Protein AF-A0A0G1PPS8-F1 (afdb_monomer_lite)

Secondary structure (DSSP, 8-state):
--SSTTSSS--SS---S--HHHHHHHHHHHT--HHHHHHHHHHS-HHHHHHSS-S-HHHHHHHHHTT-HHHHHHHHHHHHHHHHHHHHHHHHHTS-S-----HHHHHH-HHHHHHHHTT--

Foldseek 3Di:
DPPDPQAAFFALQAAHDDDPVVLVVVCVVVVHDPVRSVCNRRHQHGLCVQQVHGSDLVVLVVCVVVVRPSSVVSLLSRLVRLLVVVVVVCVVVVHDPDDQFDDDCRPPPPPSVVSNCVPVD

Organism: NCBI:txid1618617

Radius of gyration: 15.55 Å; chains: 1; bounding box: 37×36×39 Å

pLDDT: mean 96.67, std 3.2, range [72.19, 98.56]

Sequence (121 aa):
MGFTPLEGVVMGTRPGDIDAGALIYLAKKLNLSPSELDEFLNQKCGLFGLSGKTNDVRELIALSEKGDENAKLALEIFAYRVQKYIGAYFAALGGLDLLIFTAAIGERSAIIRNLICQGLG

Structure (mmCIF, N/CA/C/O backbone):
data_AF-A0A0G1PPS8-F1
#
_entry.id   AF-A0A0G1PPS8-F1
#
loop_
_atom_site.group_PDB
_atom_site.id
_atom_site.type_symbol
_atom_site.label_atom_id
_atom_site.label_alt_id
_atom_site.label_comp_id
_atom_site.label_asym_id
_atom_site.label_entity_id
_atom_site.label_seq_id
_atom_site.pdbx_PDB_ins_code
_atom_site.Cartn_x
_atom_site.Cartn_y
_atom_site.Cartn_z
_atom_site.occupancy
_atom_site.B_iso_or_equiv
_atom_site.auth_seq_id
_atom_site.auth_comp_id
_atom_site.auth_asym_id
_atom_site.auth_atom_id
_atom_site.pdbx_PDB_model_num
ATOM 1 N N . MET A 1 1 ? -3.600 -10.765 -0.513 1.00 94.06 1 MET A N 1
ATOM 2 C CA . MET A 1 1 ? -2.472 -11.520 -1.089 1.00 94.06 1 MET A CA 1
ATOM 3 C C . MET A 1 1 ? -3.039 -12.689 -1.854 1.00 94.06 1 MET A C 1
ATOM 5 O O . MET A 1 1 ? -3.998 -13.279 -1.367 1.00 94.06 1 MET A O 1
ATOM 9 N N . GLY A 1 2 ? -2.442 -13.011 -2.996 1.00 94.50 2 GLY A N 1
ATOM 10 C CA . GLY A 1 2 ? -2.751 -14.213 -3.768 1.00 94.50 2 GLY A CA 1
ATOM 11 C C . GLY A 1 2 ? -1.503 -15.061 -3.945 1.00 94.50 2 GLY A C 1
ATOM 12 O O . GLY A 1 2 ? -0.917 -15.491 -2.954 1.00 94.50 2 GLY A O 1
ATOM 13 N N . PHE A 1 3 ? -1.090 -15.303 -5.193 1.00 96.31 3 PHE A N 1
ATOM 14 C CA . PHE A 1 3 ? 0.032 -16.206 -5.489 1.00 96.31 3 PHE A CA 1
ATOM 15 C C . PHE A 1 3 ? 1.364 -15.727 -4.893 1.00 96.31 3 PHE A C 1
ATOM 17 O O . PHE A 1 3 ? 2.139 -16.532 -4.380 1.00 96.31 3 PHE A O 1
ATOM 24 N N . THR A 1 4 ? 1.618 -14.417 -4.928 1.00 95.62 4 THR A N 1
ATOM 25 C CA . THR A 1 4 ? 2.774 -13.801 -4.269 1.00 95.62 4 THR A CA 1
ATOM 26 C C . THR A 1 4 ? 2.321 -12.789 -3.214 1.00 95.62 4 THR A C 1
ATOM 28 O O . THR A 1 4 ? 1.178 -12.314 -3.238 1.00 95.62 4 THR A O 1
ATOM 31 N N . PRO A 1 5 ? 3.225 -12.372 -2.312 1.00 95.06 5 PRO A N 1
ATOM 32 C CA . PRO A 1 5 ? 2.959 -11.292 -1.368 1.00 95.06 5 PRO A CA 1
ATOM 33 C C . PRO A 1 5 ? 2.785 -9.899 -2.005 1.00 95.06 5 PRO A C 1
ATOM 35 O O . PRO A 1 5 ? 2.668 -8.924 -1.259 1.00 95.06 5 PRO A O 1
ATOM 38 N N . LEU A 1 6 ? 2.851 -9.764 -3.336 1.00 96.50 6 LEU A N 1
ATOM 39 C CA . LEU A 1 6 ? 2.756 -8.476 -4.028 1.00 96.50 6 LEU A CA 1
ATOM 40 C C . LEU A 1 6 ? 1.311 -7.968 -4.120 1.00 96.50 6 LEU A C 1
ATOM 42 O O . LEU A 1 6 ? 1.078 -6.772 -3.973 1.00 96.50 6 LEU A O 1
ATOM 46 N N . GLU A 1 7 ? 0.360 -8.876 -4.340 1.00 97.50 7 GLU A N 1
ATOM 47 C CA . GLU A 1 7 ? -1.067 -8.565 -4.467 1.00 97.50 7 GLU A CA 1
ATOM 48 C C . GLU A 1 7 ? -1.684 -8.189 -3.114 1.00 97.50 7 GLU A C 1
ATOM 50 O O . GLU A 1 7 ? -1.387 -8.797 -2.074 1.00 97.50 7 GLU A O 1
ATOM 55 N N . GLY A 1 8 ? -2.611 -7.234 -3.118 1.00 97.00 8 GLY A N 1
ATOM 56 C CA . GLY A 1 8 ? -3.307 -6.798 -1.922 1.00 97.00 8 GLY A CA 1
ATOM 57 C C . GLY A 1 8 ? -3.317 -5.291 -1.725 1.00 97.00 8 GLY A C 1
ATOM 58 O O . GLY A 1 8 ? -3.338 -4.473 -2.644 1.00 97.00 8 GLY A O 1
ATOM 59 N N . VAL A 1 9 ? -3.293 -4.927 -0.449 1.00 97.00 9 VAL A N 1
ATOM 60 C CA . VAL A 1 9 ? -3.167 -3.544 -0.004 1.00 97.00 9 VAL A CA 1
ATOM 61 C C . VAL A 1 9 ? -1.774 -2.992 -0.310 1.00 97.00 9 VAL A C 1
ATOM 63 O O . VAL A 1 9 ? -0.801 -3.738 -0.430 1.00 97.00 9 VAL A O 1
ATOM 66 N N . VAL A 1 10 ? -1.679 -1.665 -0.373 1.00 97.69 10 VAL A N 1
ATOM 67 C CA . VAL A 1 10 ? -0.394 -0.957 -0.366 1.00 97.69 10 VAL A CA 1
ATOM 68 C C . VAL A 1 10 ? 0.391 -1.362 0.881 1.00 97.69 10 VAL A C 1
ATOM 70 O O . VAL A 1 10 ? -0.172 -1.460 1.968 1.00 97.69 10 VAL A O 1
ATOM 73 N N . MET A 1 11 ? 1.692 -1.604 0.737 1.00 97.12 11 MET A N 1
ATOM 74 C CA . MET A 1 11 ? 2.573 -1.940 1.861 1.00 97.12 11 MET A CA 1
ATOM 75 C C . MET A 1 11 ? 3.741 -0.958 1.932 1.00 97.12 11 MET A C 1
ATOM 77 O O . MET A 1 11 ? 3.758 0.042 1.223 1.00 97.12 11 MET A O 1
ATOM 81 N N . GLY A 1 12 ? 4.740 -1.243 2.772 1.00 97.88 12 GLY A N 1
ATOM 82 C CA . GLY A 1 12 ? 5.914 -0.382 2.919 1.00 97.88 12 GLY A CA 1
ATOM 83 C C . GLY A 1 12 ? 6.609 -0.071 1.587 1.00 97.88 12 GLY A C 1
ATOM 84 O O . GLY A 1 12 ? 6.757 1.091 1.232 1.00 97.88 12 GLY A O 1
ATOM 85 N N . THR A 1 13 ? 6.985 -1.106 0.834 1.00 98.19 13 THR A N 1
ATOM 86 C CA . THR A 1 13 ? 7.726 -0.981 -0.440 1.00 98.19 13 THR A CA 1
ATOM 87 C C . THR A 1 13 ? 7.020 -1.624 -1.633 1.00 98.19 13 THR A C 1
ATOM 89 O O . THR A 1 13 ? 7.516 -1.548 -2.753 1.00 98.19 13 THR A O 1
ATOM 92 N N . ARG A 1 14 ? 5.863 -2.258 -1.404 1.00 98.38 14 ARG A N 1
ATOM 93 C CA . ARG A 1 14 ? 5.083 -2.979 -2.419 1.00 98.38 14 ARG A CA 1
ATOM 94 C C . ARG A 1 14 ? 3.819 -2.203 -2.792 1.00 98.38 14 ARG A C 1
ATOM 96 O O . ARG A 1 14 ? 3.174 -1.654 -1.893 1.00 98.38 14 ARG A O 1
ATOM 103 N N . PRO A 1 15 ? 3.439 -2.168 -4.082 1.00 97.56 15 PRO A N 1
ATOM 104 C CA . PRO A 1 15 ? 2.312 -1.379 -4.569 1.00 97.56 15 PRO A CA 1
ATOM 105 C C . PRO A 1 15 ? 0.951 -1.935 -4.138 1.00 97.56 15 PRO A C 1
ATOM 107 O O . PRO A 1 15 ? -0.010 -1.170 -4.091 1.00 97.56 15 PRO A O 1
ATOM 110 N N . GLY A 1 16 ? 0.852 -3.230 -3.827 1.00 97.88 16 GLY A N 1
ATOM 111 C CA . GLY A 1 16 ? -0.446 -3.895 -3.776 1.00 97.88 16 GLY A CA 1
ATOM 112 C C . GLY A 1 16 ? -1.026 -4.042 -5.184 1.00 97.88 16 GLY A C 1
ATOM 113 O O . GLY A 1 16 ? -0.288 -4.167 -6.163 1.00 97.88 16 GLY A O 1
ATOM 114 N N . ASP A 1 17 ? -2.350 -3.988 -5.298 1.00 97.75 17 ASP A N 1
ATOM 115 C CA . ASP A 1 17 ? -3.026 -4.175 -6.582 1.00 97.75 17 ASP A CA 1
ATOM 116 C C . ASP A 1 17 ? -2.735 -3.046 -7.573 1.00 97.75 17 ASP A C 1
ATOM 118 O O . ASP A 1 17 ? -3.019 -1.861 -7.327 1.00 97.75 17 ASP A O 1
ATOM 122 N N . ILE A 1 18 ? -2.273 -3.454 -8.750 1.00 95.75 18 ILE A N 1
ATOM 123 C CA . ILE A 1 18 ? -1.958 -2.601 -9.888 1.00 95.75 18 ILE A CA 1
ATOM 124 C C . ILE A 1 18 ? -2.532 -3.211 -11.166 1.00 95.75 18 ILE A C 1
ATOM 126 O O . ILE A 1 18 ? -2.634 -4.428 -11.305 1.00 95.75 18 ILE A O 1
ATOM 130 N N . ASP A 1 19 ? -2.907 -2.350 -12.106 1.00 97.25 19 ASP A N 1
ATOM 131 C CA . ASP A 1 19 ? -3.332 -2.772 -13.435 1.00 97.25 19 ASP A CA 1
ATOM 132 C C . ASP A 1 19 ? -2.173 -3.479 -14.167 1.00 97.25 19 ASP A C 1
ATOM 134 O O . ASP A 1 19 ? -1.072 -2.934 -14.296 1.00 97.25 19 ASP A O 1
ATOM 138 N N . ALA A 1 20 ? -2.421 -4.684 -14.683 1.00 96.75 20 ALA A N 1
ATOM 139 C CA . ALA A 1 20 ? -1.442 -5.443 -15.457 1.00 96.75 20 ALA A CA 1
ATOM 140 C C . ALA A 1 20 ? -0.985 -4.699 -16.729 1.00 96.75 20 ALA A C 1
ATOM 142 O O . ALA A 1 20 ? 0.185 -4.770 -17.108 1.00 96.75 20 ALA A O 1
ATOM 143 N N . GLY A 1 21 ? -1.869 -3.930 -17.367 1.00 98.25 21 GLY A N 1
ATOM 144 C CA . GLY A 1 21 ? -1.527 -3.058 -18.488 1.00 98.25 21 GLY A CA 1
ATOM 145 C C . GLY A 1 21 ? -0.550 -1.948 -18.090 1.00 98.25 21 GLY A C 1
ATOM 146 O O . GLY A 1 21 ? 0.375 -1.645 -18.848 1.00 98.25 21 GLY A O 1
ATOM 147 N N . ALA A 1 22 ? -0.685 -1.397 -16.879 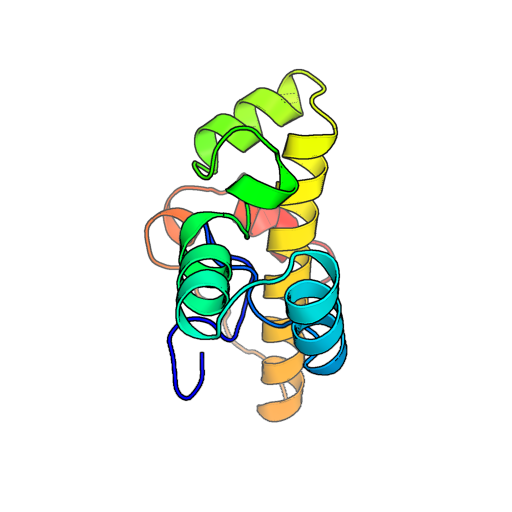1.00 97.00 22 ALA A N 1
ATOM 148 C CA . ALA A 1 22 ? 0.251 -0.404 -16.354 1.00 97.00 22 ALA A CA 1
ATOM 149 C C . ALA A 1 22 ? 1.649 -1.002 -16.130 1.00 97.00 22 ALA A C 1
ATOM 151 O O . ALA A 1 22 ? 2.644 -0.339 -16.422 1.00 97.00 22 ALA A O 1
ATOM 152 N N . LEU A 1 23 ? 1.739 -2.267 -15.701 1.00 96.88 23 LEU A N 1
ATOM 153 C CA . LEU A 1 23 ? 3.016 -2.981 -15.579 1.00 96.88 23 LEU A CA 1
ATOM 154 C C . LEU A 1 23 ? 3.718 -3.137 -16.933 1.00 96.88 23 LEU A C 1
ATOM 156 O O . LEU A 1 23 ? 4.907 -2.844 -17.051 1.00 96.88 23 LEU A O 1
ATOM 160 N N . ILE A 1 24 ? 2.974 -3.537 -17.970 1.00 97.62 24 ILE A N 1
ATOM 161 C CA . ILE A 1 24 ? 3.505 -3.674 -19.336 1.00 97.62 24 ILE A CA 1
ATOM 162 C C . ILE A 1 24 ? 3.992 -2.319 -19.859 1.00 97.62 24 ILE A C 1
ATOM 164 O O . ILE A 1 24 ? 5.063 -2.229 -20.464 1.00 97.62 24 ILE A O 1
ATOM 168 N N . TYR A 1 25 ? 3.212 -1.260 -19.633 1.00 98.00 25 TYR A N 1
ATOM 169 C CA . TYR A 1 25 ? 3.594 0.092 -20.022 1.00 98.00 25 TYR A CA 1
ATOM 170 C C . TYR A 1 25 ? 4.874 0.543 -19.308 1.00 98.00 25 TYR A C 1
ATOM 172 O O . TYR A 1 25 ? 5.798 1.020 -19.966 1.00 98.00 25 TYR A O 1
ATOM 180 N N . LEU A 1 26 ? 4.955 0.353 -17.988 1.00 96.25 26 LEU A N 1
ATOM 181 C CA . LEU A 1 26 ? 6.104 0.743 -17.173 1.00 96.25 26 LEU A CA 1
ATOM 182 C C . LEU A 1 26 ? 7.380 0.024 -17.622 1.00 96.25 26 LEU A C 1
ATOM 184 O O . LEU A 1 26 ? 8.397 0.678 -17.852 1.00 96.25 26 LEU A O 1
ATOM 188 N N . ALA A 1 27 ? 7.305 -1.296 -17.817 1.00 97.94 27 ALA A N 1
ATOM 189 C CA . ALA A 1 27 ? 8.427 -2.106 -18.282 1.00 97.94 27 ALA A CA 1
ATOM 190 C C . ALA A 1 27 ? 8.972 -1.604 -19.624 1.00 97.94 27 ALA A C 1
ATOM 192 O O . ALA A 1 27 ? 10.175 -1.407 -19.772 1.00 97.94 27 ALA A O 1
ATOM 193 N N . LYS A 1 28 ? 8.086 -1.309 -20.585 1.00 98.00 28 LYS A N 1
ATOM 194 C CA . LYS A 1 28 ? 8.483 -0.755 -21.888 1.00 98.00 28 LYS A CA 1
ATOM 195 C C . LYS A 1 28 ? 9.053 0.654 -21.767 1.00 98.00 28 LYS A C 1
ATOM 197 O O . LYS A 1 28 ? 10.046 0.970 -22.413 1.00 98.00 28 LYS A O 1
ATOM 202 N N . LYS A 1 29 ? 8.424 1.512 -20.960 1.00 98.00 29 LYS A N 1
ATOM 203 C CA . LYS A 1 29 ? 8.804 2.923 -20.838 1.00 98.00 29 LYS A CA 1
ATOM 204 C C . LYS A 1 29 ? 10.164 3.105 -20.168 1.00 98.00 29 LYS A C 1
ATOM 206 O O . LYS A 1 29 ? 10.894 4.016 -20.546 1.00 98.00 29 LYS A O 1
ATOM 211 N N . LEU A 1 30 ? 10.474 2.258 -19.190 1.00 96.38 30 LEU A N 1
ATOM 212 C CA . LEU A 1 30 ? 11.725 2.279 -18.432 1.00 96.38 30 LEU A CA 1
ATOM 213 C C . LEU A 1 30 ? 12.758 1.263 -18.945 1.00 96.38 30 LEU A C 1
ATOM 215 O O . LEU A 1 30 ? 13.854 1.200 -18.401 1.00 96.38 30 LEU A O 1
ATOM 219 N N . ASN A 1 31 ? 12.418 0.501 -19.991 1.00 97.69 31 ASN A N 1
ATOM 220 C CA . ASN A 1 31 ? 13.240 -0.566 -20.561 1.00 97.69 31 ASN A CA 1
ATOM 221 C C . ASN A 1 31 ? 13.715 -1.589 -19.509 1.00 97.69 31 ASN A C 1
ATOM 223 O O . ASN A 1 31 ? 14.887 -1.953 -19.473 1.00 97.69 31 ASN A O 1
ATOM 227 N N . LEU A 1 32 ? 12.796 -2.025 -18.642 1.00 97.94 32 LEU A N 1
ATOM 228 C CA . LEU A 1 32 ? 13.071 -2.996 -17.582 1.00 97.94 32 LEU A CA 1
ATOM 229 C C . LEU A 1 32 ? 12.872 -4.425 -18.091 1.00 97.94 32 LEU A C 1
ATOM 231 O O . LEU A 1 32 ? 11.858 -4.746 -18.718 1.00 97.94 32 LEU A O 1
ATOM 235 N N . SER A 1 33 ? 13.806 -5.304 -17.747 1.00 98.31 33 SER A N 1
ATOM 236 C CA . SER A 1 33 ? 13.619 -6.752 -17.806 1.00 98.31 33 SER A CA 1
ATOM 237 C C . SER A 1 33 ? 12.568 -7.223 -16.785 1.00 98.31 33 SER A C 1
ATOM 239 O O . SER A 1 33 ? 12.276 -6.515 -15.816 1.00 98.31 33 SER A O 1
ATOM 241 N N . PRO A 1 34 ? 12.012 -8.442 -16.936 1.00 97.69 34 PRO A N 1
ATOM 242 C CA . PRO A 1 34 ? 11.088 -9.000 -15.949 1.00 97.69 34 PRO A CA 1
ATOM 243 C C . PRO A 1 34 ? 11.654 -9.042 -14.522 1.00 97.69 34 PRO A C 1
ATOM 245 O O . PRO A 1 34 ? 10.927 -8.752 -13.578 1.00 97.69 34 PRO A O 1
ATOM 248 N N . SER A 1 35 ? 12.945 -9.350 -14.359 1.00 97.94 35 SER A N 1
ATOM 249 C CA . SER A 1 35 ? 13.609 -9.359 -13.050 1.00 97.94 35 SER A CA 1
ATOM 250 C C . SER A 1 35 ? 13.754 -7.960 -12.454 1.00 97.94 35 SER A C 1
ATOM 252 O O . SER A 1 35 ? 13.511 -7.777 -11.266 1.00 97.94 35 SER A O 1
ATOM 254 N N . GLU A 1 36 ? 14.103 -6.960 -13.267 1.00 98.25 36 GLU A N 1
ATOM 255 C CA . GLU A 1 36 ? 14.215 -5.575 -12.790 1.00 98.25 36 GLU A CA 1
ATOM 256 C C . GLU A 1 36 ? 12.845 -4.989 -12.439 1.00 98.25 36 GLU A C 1
ATOM 258 O O . GLU A 1 36 ? 12.728 -4.215 -11.490 1.00 98.25 36 GLU A O 1
ATOM 263 N N . LEU A 1 37 ? 11.795 -5.367 -13.177 1.00 97.94 37 LEU A N 1
ATOM 264 C CA . LEU A 1 37 ? 10.427 -4.992 -12.840 1.00 97.94 37 LEU A CA 1
ATOM 265 C C . LEU A 1 37 ? 9.997 -5.616 -11.506 1.00 97.94 37 LEU A C 1
ATOM 267 O O . LEU A 1 37 ? 9.420 -4.918 -10.677 1.00 97.94 37 LEU A O 1
ATOM 271 N N . ASP A 1 38 ? 10.283 -6.900 -11.283 1.00 97.19 38 ASP A N 1
ATOM 272 C CA . ASP A 1 38 ? 9.967 -7.570 -10.017 1.00 97.19 38 ASP A CA 1
ATOM 273 C C . ASP A 1 38 ? 10.691 -6.916 -8.829 1.00 97.19 38 ASP A C 1
ATOM 275 O O . ASP A 1 38 ? 10.064 -6.593 -7.815 1.00 97.19 38 ASP A O 1
ATOM 279 N N . GLU A 1 39 ? 11.986 -6.620 -8.972 1.00 97.62 39 GLU A N 1
ATOM 280 C CA . GLU A 1 39 ? 12.749 -5.900 -7.951 1.00 97.62 39 GLU A CA 1
ATOM 281 C C . GLU A 1 39 ? 12.160 -4.505 -7.697 1.00 97.62 39 GLU A C 1
ATOM 283 O O . GLU A 1 39 ? 11.955 -4.105 -6.547 1.00 97.62 39 GLU A O 1
ATOM 288 N N . PHE A 1 40 ? 11.829 -3.773 -8.765 1.00 97.06 40 PHE A N 1
ATOM 289 C CA . PHE A 1 40 ? 11.215 -2.454 -8.666 1.00 97.06 40 PHE A CA 1
ATOM 290 C C . PHE A 1 40 ? 9.906 -2.502 -7.868 1.00 97.06 40 PHE A C 1
ATOM 292 O O . PHE A 1 40 ? 9.731 -1.718 -6.932 1.00 97.06 40 PHE A O 1
ATOM 299 N N . LEU A 1 41 ? 9.015 -3.445 -8.185 1.00 97.50 41 LEU A N 1
ATOM 300 C CA . LEU A 1 41 ? 7.716 -3.582 -7.523 1.00 97.50 41 LEU A CA 1
ATOM 301 C C . LEU A 1 41 ? 7.844 -4.034 -6.062 1.00 97.50 41 LEU A C 1
ATOM 303 O O . LEU A 1 41 ? 7.004 -3.671 -5.242 1.00 97.50 41 LEU A O 1
ATOM 307 N N . ASN A 1 42 ? 8.881 -4.795 -5.707 1.00 97.62 42 ASN A N 1
ATOM 308 C CA . ASN A 1 42 ? 9.077 -5.243 -4.329 1.00 97.62 42 ASN A CA 1
ATOM 309 C C . ASN A 1 42 ? 9.797 -4.223 -3.437 1.00 97.62 42 ASN A C 1
ATOM 311 O O . ASN A 1 42 ? 9.586 -4.236 -2.221 1.00 97.62 42 ASN A O 1
ATOM 315 N N . GLN A 1 43 ? 10.622 -3.344 -4.013 1.00 96.88 43 GLN A N 1
ATOM 316 C CA . GLN A 1 43 ? 11.535 -2.496 -3.238 1.00 96.88 43 GLN A CA 1
ATOM 317 C C . GLN A 1 43 ? 11.280 -0.992 -3.365 1.00 96.88 43 GLN A C 1
ATOM 319 O O . GLN A 1 43 ? 11.647 -0.243 -2.461 1.00 96.88 43 GLN A O 1
ATOM 324 N N . LYS A 1 44 ? 10.667 -0.522 -4.457 1.00 96.56 44 LYS A N 1
ATOM 325 C CA . LYS A 1 44 ? 10.620 0.914 -4.801 1.00 96.56 44 LYS A CA 1
ATOM 326 C C . LYS A 1 44 ? 9.204 1.488 -4.899 1.00 96.56 44 LYS A C 1
ATOM 328 O O . LYS A 1 44 ? 9.023 2.598 -5.390 1.00 96.56 44 LYS A O 1
ATOM 333 N N . CYS A 1 45 ? 8.195 0.757 -4.437 1.00 97.75 45 CYS A N 1
ATOM 334 C CA . CYS A 1 45 ? 6.788 1.143 -4.527 1.00 97.75 45 CYS A CA 1
ATOM 335 C C . CYS A 1 45 ? 6.173 1.355 -3.133 1.00 97.75 45 CYS A C 1
ATOM 337 O O . CYS A 1 45 ? 6.870 1.657 -2.166 1.00 97.75 45 CYS A O 1
ATOM 339 N N . GLY A 1 46 ? 4.850 1.230 -3.026 1.00 98.12 46 GLY A N 1
ATOM 340 C CA . GLY A 1 46 ? 4.134 1.302 -1.757 1.00 98.12 46 GLY A CA 1
ATOM 341 C C . GLY A 1 46 ? 4.231 2.666 -1.076 1.00 98.12 46 GLY A C 1
ATOM 342 O O . GLY A 1 46 ? 4.322 3.695 -1.741 1.00 98.12 46 GLY A O 1
ATOM 343 N N . LEU A 1 47 ? 4.234 2.669 0.256 1.00 98.56 47 LEU A N 1
ATOM 344 C CA . LEU A 1 47 ? 4.403 3.868 1.082 1.00 98.56 47 LEU A CA 1
ATOM 345 C C . LEU A 1 47 ? 5.699 4.623 0.762 1.00 98.56 47 LEU A C 1
ATOM 347 O O . LEU A 1 47 ? 5.692 5.852 0.711 1.00 98.56 47 LEU A O 1
ATOM 351 N N . PHE A 1 48 ? 6.791 3.902 0.496 1.00 98.56 48 PHE A N 1
ATOM 352 C CA . PHE A 1 48 ? 8.056 4.504 0.080 1.00 98.56 48 PHE A CA 1
ATOM 353 C C . PHE A 1 48 ? 7.913 5.246 -1.250 1.00 98.56 48 PHE A C 1
ATOM 355 O O . PHE A 1 48 ? 8.262 6.420 -1.340 1.00 98.56 48 PHE A O 1
ATOM 362 N N . GLY A 1 49 ? 7.353 4.585 -2.266 1.00 97.88 49 GLY A N 1
ATOM 363 C CA . GLY A 1 49 ? 7.162 5.181 -3.589 1.00 97.88 49 GLY A CA 1
ATOM 364 C C . GLY A 1 49 ? 6.174 6.352 -3.592 1.00 97.88 49 GLY A C 1
ATOM 365 O O . GLY A 1 49 ? 6.399 7.330 -4.296 1.00 97.88 49 GLY A O 1
ATOM 366 N N . LEU A 1 50 ? 5.107 6.277 -2.790 1.00 98.12 50 LEU A N 1
ATOM 367 C CA . LEU A 1 50 ? 4.094 7.333 -2.682 1.00 98.12 50 LEU A CA 1
ATOM 368 C C . LEU A 1 50 ? 4.603 8.556 -1.913 1.00 98.12 50 LEU A C 1
ATOM 370 O O . LEU A 1 50 ? 4.377 9.684 -2.338 1.00 98.12 50 LEU A O 1
ATOM 374 N N . SER A 1 51 ? 5.294 8.341 -0.791 1.00 98.06 51 SER A N 1
ATOM 375 C CA . SER A 1 51 ? 5.837 9.445 0.009 1.00 98.06 51 SER A CA 1
ATOM 376 C C . SER A 1 51 ? 7.098 10.055 -0.603 1.00 98.06 51 SER A C 1
ATOM 378 O O . SER A 1 51 ? 7.413 11.216 -0.345 1.00 98.06 51 SER A O 1
ATOM 380 N N . GLY A 1 52 ? 7.849 9.263 -1.376 1.00 97.50 52 GLY A N 1
ATOM 381 C CA . GLY A 1 52 ? 9.171 9.614 -1.887 1.00 97.50 52 GLY A CA 1
ATOM 382 C C . GLY A 1 52 ? 10.246 9.728 -0.801 1.00 97.50 52 GLY A C 1
ATOM 383 O O . GLY A 1 52 ? 11.308 10.289 -1.066 1.00 97.50 52 GLY A O 1
ATOM 384 N N . LYS A 1 53 ? 9.973 9.260 0.427 1.00 95.88 53 LYS A N 1
ATOM 385 C CA . LYS A 1 53 ? 10.838 9.481 1.599 1.00 95.88 53 LYS A CA 1
ATOM 386 C C . LYS A 1 53 ? 11.083 8.215 2.409 1.00 95.88 53 LYS A C 1
ATOM 388 O O . LYS A 1 53 ? 12.227 7.807 2.576 1.00 95.88 53 LYS A O 1
ATOM 393 N N . THR A 1 54 ? 10.019 7.601 2.920 1.00 97.81 54 THR A N 1
ATOM 394 C CA . T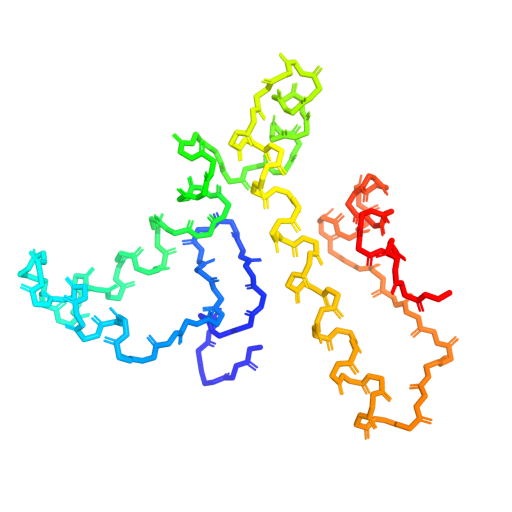HR A 1 54 ? 10.106 6.528 3.921 1.00 97.81 54 THR A CA 1
ATOM 395 C C . THR A 1 54 ? 8.931 5.566 3.791 1.00 97.81 54 THR A C 1
ATOM 397 O O . THR A 1 54 ? 7.855 5.920 3.309 1.00 97.81 54 THR A O 1
ATOM 400 N N . ASN A 1 55 ? 9.135 4.325 4.218 1.00 97.31 55 ASN A N 1
ATOM 401 C CA . ASN A 1 55 ? 8.072 3.337 4.378 1.00 97.31 55 ASN A CA 1
ATOM 402 C C . ASN A 1 55 ? 7.611 3.185 5.838 1.00 97.31 55 ASN A C 1
ATOM 404 O O . ASN A 1 55 ? 6.700 2.393 6.095 1.00 97.31 55 ASN A O 1
ATOM 408 N N . ASP A 1 56 ? 8.221 3.901 6.790 1.00 97.62 56 ASP A N 1
ATOM 409 C CA . ASP A 1 56 ? 7.828 3.845 8.196 1.00 97.62 56 ASP A CA 1
ATOM 410 C C . ASP A 1 56 ? 6.602 4.730 8.439 1.00 97.62 56 ASP A C 1
ATOM 412 O O . ASP A 1 56 ? 6.649 5.957 8.363 1.00 97.62 56 ASP A O 1
ATOM 416 N N . VAL A 1 57 ? 5.485 4.093 8.785 1.00 97.44 57 VAL A N 1
ATOM 417 C CA . VAL A 1 57 ? 4.211 4.762 9.078 1.00 97.44 57 VAL A CA 1
ATOM 418 C C . VAL A 1 57 ? 4.334 5.814 10.184 1.00 97.44 57 VAL A C 1
ATOM 420 O O . VAL A 1 57 ? 3.649 6.830 10.126 1.00 97.44 57 VAL A O 1
ATOM 423 N N . ARG A 1 58 ? 5.197 5.613 11.188 1.00 97.31 58 ARG A N 1
ATOM 424 C CA . ARG A 1 58 ? 5.378 6.577 12.287 1.00 97.31 58 ARG A CA 1
ATOM 425 C C . ARG A 1 58 ? 6.018 7.862 11.783 1.00 97.31 58 ARG A C 1
ATOM 427 O O . ARG A 1 58 ? 5.607 8.951 12.172 1.00 97.31 58 ARG A O 1
ATOM 434 N N . GLU A 1 59 ? 7.006 7.725 10.908 1.00 98.19 59 GLU A N 1
ATOM 435 C CA . GLU A 1 59 ? 7.675 8.861 10.288 1.00 98.19 59 GLU A CA 1
ATOM 436 C C . GLU A 1 59 ? 6.736 9.582 9.314 1.00 98.19 59 GLU A C 1
ATOM 438 O O . GLU A 1 59 ? 6.659 10.807 9.344 1.00 98.19 59 GLU A O 1
ATOM 443 N N . LEU A 1 60 ? 5.945 8.841 8.530 1.00 98.50 60 LEU A N 1
ATOM 444 C CA . LEU A 1 60 ? 4.930 9.429 7.651 1.00 98.50 60 LEU A CA 1
ATOM 445 C C . LEU A 1 60 ? 3.874 10.227 8.417 1.00 98.50 60 LEU A C 1
ATOM 447 O O . LEU A 1 60 ? 3.504 11.309 7.973 1.00 98.50 60 LEU A O 1
ATOM 451 N N . ILE A 1 61 ? 3.415 9.738 9.573 1.00 98.31 61 ILE A N 1
ATOM 452 C CA . ILE A 1 61 ? 2.484 10.484 10.432 1.00 98.31 61 ILE A CA 1
ATOM 453 C C . ILE A 1 61 ? 3.132 11.795 10.886 1.00 98.31 61 ILE A C 1
ATOM 455 O O . ILE A 1 61 ? 2.554 12.861 10.688 1.00 98.31 61 ILE A O 1
ATOM 459 N N . ALA A 1 62 ? 4.361 11.738 11.405 1.00 98.38 62 ALA A N 1
ATOM 460 C CA . ALA A 1 62 ? 5.072 12.931 11.863 1.00 98.38 62 ALA A CA 1
ATOM 461 C C . ALA A 1 62 ? 5.348 13.938 10.729 1.00 98.38 62 ALA A C 1
ATOM 463 O O . ALA A 1 62 ? 5.364 15.145 10.962 1.00 98.38 62 ALA A O 1
ATOM 464 N N . LEU A 1 63 ? 5.590 13.462 9.504 1.00 98.50 63 LEU A N 1
ATOM 465 C CA . LEU A 1 63 ? 5.740 14.306 8.317 1.00 98.50 63 LEU A CA 1
ATOM 466 C C . LEU A 1 63 ? 4.402 14.928 7.903 1.00 98.50 63 LEU A C 1
ATOM 468 O O . LEU A 1 63 ? 4.342 16.131 7.657 1.00 98.50 63 LEU A O 1
ATOM 472 N N . SER A 1 64 ? 3.325 14.141 7.888 1.0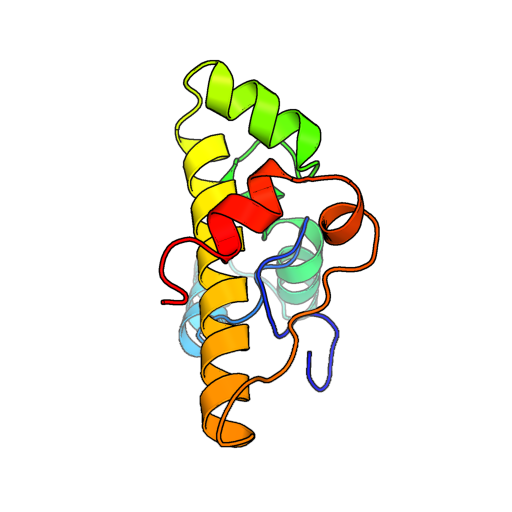0 98.31 64 SER A N 1
ATOM 473 C CA . SER A 1 64 ? 1.975 14.621 7.587 1.00 98.31 64 SER A CA 1
ATOM 474 C C . SER A 1 64 ? 1.536 15.714 8.564 1.00 98.31 64 SER A C 1
ATOM 476 O O . SER A 1 64 ? 0.975 16.719 8.139 1.00 98.31 64 SER A O 1
ATOM 478 N N . GLU A 1 65 ? 1.817 15.562 9.860 1.00 97.94 65 GLU A N 1
ATOM 479 C CA . GLU A 1 65 ? 1.524 16.575 10.889 1.00 97.94 65 GLU A CA 1
ATOM 480 C C . GLU A 1 65 ? 2.318 17.874 10.686 1.00 97.94 65 GLU A C 1
ATOM 482 O O . GLU A 1 65 ? 1.877 18.948 11.091 1.00 97.94 65 GLU A O 1
ATOM 487 N N . LYS A 1 66 ? 3.475 17.794 10.020 1.00 98.19 66 LYS A N 1
ATOM 488 C CA . LYS A 1 66 ? 4.306 18.944 9.635 1.00 98.19 66 LYS A CA 1
ATOM 489 C C . LYS A 1 66 ? 3.917 19.553 8.281 1.00 98.19 66 LYS A C 1
ATOM 491 O O . LYS A 1 66 ? 4.618 20.447 7.813 1.00 98.19 66 LYS A O 1
ATOM 496 N N . GLY A 1 67 ? 2.827 19.095 7.661 1.00 98.25 67 GLY A N 1
ATOM 497 C CA . GLY A 1 67 ? 2.330 19.612 6.382 1.00 98.25 67 GLY A CA 1
ATOM 498 C C . GLY A 1 67 ? 2.957 18.966 5.144 1.00 98.25 67 GLY A C 1
ATOM 499 O O . GLY A 1 67 ? 2.951 19.563 4.071 1.00 98.25 67 GLY A O 1
ATOM 500 N N . ASP A 1 68 ? 3.533 17.768 5.268 1.00 98.56 68 ASP A N 1
ATOM 501 C CA . ASP A 1 68 ? 3.992 17.009 4.105 1.00 98.56 68 ASP A CA 1
ATOM 502 C C . ASP A 1 68 ? 2.814 16.339 3.383 1.00 98.56 68 ASP A C 1
ATOM 504 O O . ASP A 1 68 ? 2.289 15.311 3.821 1.00 98.56 68 ASP A O 1
ATOM 508 N N . GLU A 1 69 ? 2.423 16.919 2.250 1.00 98.44 69 GLU A N 1
ATOM 509 C CA . GLU A 1 69 ? 1.298 16.435 1.447 1.00 98.44 69 GLU A CA 1
ATOM 510 C C . GLU A 1 69 ? 1.533 15.036 0.854 1.00 98.44 69 GLU A C 1
ATOM 512 O O . GLU A 1 69 ? 0.589 14.256 0.747 1.00 98.44 69 GLU A O 1
ATOM 517 N N . ASN A 1 70 ? 2.775 14.663 0.523 1.00 98.38 70 ASN A N 1
ATOM 518 C CA . ASN A 1 70 ? 3.061 13.328 -0.015 1.00 98.38 70 ASN A CA 1
ATOM 519 C C . ASN A 1 70 ? 2.979 12.264 1.081 1.00 98.38 70 ASN A C 1
ATOM 521 O O . ASN A 1 70 ? 2.477 11.164 0.844 1.00 98.38 70 ASN A O 1
ATOM 525 N N . ALA A 1 71 ? 3.450 12.579 2.291 1.00 98.56 71 ALA A N 1
ATOM 526 C CA . ALA A 1 71 ? 3.311 11.685 3.432 1.00 98.56 71 ALA A CA 1
ATOM 527 C C . ALA A 1 71 ? 1.834 11.483 3.790 1.00 98.56 71 ALA A C 1
ATOM 529 O O . ALA A 1 71 ? 1.395 10.344 3.956 1.00 98.56 71 ALA A O 1
ATOM 530 N N . LYS A 1 72 ? 1.058 12.571 3.825 1.00 98.56 72 LYS A N 1
ATOM 531 C CA . LYS A 1 72 ? -0.391 12.524 4.030 1.00 98.56 72 LYS A CA 1
ATOM 532 C C . LYS A 1 72 ? -1.082 11.662 2.971 1.00 98.56 72 LYS A C 1
ATOM 534 O O . LYS A 1 72 ? -1.774 10.707 3.321 1.00 98.56 72 LYS A O 1
ATOM 539 N N . LEU A 1 73 ? -0.819 11.928 1.691 1.00 98.44 73 LEU A N 1
ATOM 540 C CA . LEU A 1 73 ? -1.384 11.174 0.572 1.00 98.44 73 LEU A CA 1
ATOM 541 C C . LEU A 1 73 ? -1.033 9.681 0.646 1.00 98.44 73 LEU A C 1
ATOM 543 O O . LEU A 1 73 ? -1.885 8.831 0.390 1.00 98.44 73 LEU A O 1
ATOM 547 N N . ALA A 1 74 ? 0.202 9.336 1.020 1.00 98.50 74 ALA A N 1
ATOM 548 C CA . ALA A 1 74 ? 0.617 7.943 1.174 1.00 98.50 74 ALA A CA 1
ATOM 549 C C . ALA A 1 74 ? -0.200 7.214 2.257 1.00 98.50 74 ALA A C 1
ATOM 551 O O . ALA A 1 74 ? -0.636 6.080 2.038 1.00 98.50 74 ALA A O 1
ATOM 552 N N . LEU A 1 75 ? -0.441 7.866 3.402 1.00 98.44 75 LEU A N 1
ATOM 553 C CA . LEU A 1 75 ? -1.265 7.319 4.484 1.00 98.44 75 LEU A CA 1
ATOM 554 C C . LEU A 1 75 ? -2.738 7.183 4.077 1.00 98.44 75 LEU A C 1
ATOM 556 O O . LEU A 1 75 ? -3.355 6.155 4.363 1.00 98.44 75 LEU A O 1
ATOM 560 N N . GLU A 1 76 ? -3.286 8.181 3.382 1.00 97.88 76 GLU A N 1
ATOM 561 C CA . GLU A 1 76 ? -4.666 8.171 2.883 1.00 97.88 76 GLU A CA 1
ATOM 562 C C . GLU A 1 76 ? -4.884 7.061 1.847 1.00 97.88 76 GLU A C 1
ATOM 564 O O . GLU A 1 76 ? -5.842 6.296 1.953 1.00 97.88 76 GLU A O 1
ATOM 569 N N . ILE A 1 77 ? -3.964 6.894 0.889 1.00 98.06 77 ILE A N 1
ATOM 570 C CA . ILE A 1 77 ? -4.021 5.804 -0.095 1.00 98.06 77 ILE A CA 1
ATOM 571 C C . ILE A 1 77 ? -3.916 4.443 0.595 1.00 98.06 77 ILE A C 1
ATOM 573 O O . ILE A 1 77 ? -4.651 3.517 0.238 1.00 98.06 77 ILE A O 1
ATOM 577 N N . PHE A 1 78 ? -3.021 4.300 1.577 1.00 98.19 78 PHE A N 1
ATOM 578 C CA . PHE A 1 78 ? -2.910 3.068 2.356 1.00 98.19 78 PHE A CA 1
ATOM 579 C C . PHE A 1 78 ? -4.234 2.731 3.047 1.00 98.19 78 PHE A C 1
ATOM 581 O O . PHE A 1 78 ? -4.755 1.628 2.866 1.00 98.19 78 PHE A O 1
ATOM 588 N N . ALA A 1 79 ? -4.811 3.690 3.777 1.00 97.81 79 ALA A N 1
ATOM 589 C CA . ALA A 1 79 ? -6.072 3.505 4.483 1.00 97.81 79 ALA A CA 1
ATOM 590 C C . ALA A 1 79 ? -7.222 3.169 3.524 1.00 97.81 79 ALA A C 1
ATOM 592 O O . ALA A 1 79 ? -7.917 2.173 3.724 1.00 97.81 79 ALA A O 1
ATOM 593 N N . TYR A 1 80 ? -7.349 3.918 2.426 1.00 97.50 80 TYR A N 1
ATOM 594 C CA . TYR A 1 80 ? -8.348 3.689 1.383 1.00 97.50 80 TYR A CA 1
ATOM 595 C C . TYR A 1 80 ? -8.252 2.284 0.775 1.00 97.50 80 TYR A C 1
ATOM 597 O O . TYR A 1 80 ? -9.262 1.609 0.559 1.00 97.50 80 TYR A O 1
ATOM 605 N N . ARG A 1 81 ? -7.034 1.797 0.505 1.00 97.50 81 ARG A N 1
ATOM 606 C CA . ARG A 1 81 ? -6.835 0.444 -0.030 1.00 97.50 81 ARG A CA 1
ATOM 607 C C . ARG A 1 81 ? -7.257 -0.625 0.971 1.00 97.50 81 ARG A C 1
ATOM 609 O O . ARG A 1 81 ? -7.923 -1.574 0.565 1.00 97.50 81 ARG A O 1
ATOM 616 N N . VAL A 1 82 ? -6.935 -0.468 2.255 1.00 97.75 82 VAL A N 1
ATOM 617 C CA . VAL A 1 82 ? -7.412 -1.390 3.300 1.00 97.75 82 VAL A CA 1
ATOM 618 C C . VAL A 1 82 ? -8.940 -1.345 3.407 1.00 97.75 82 VAL A C 1
ATOM 620 O O . VAL A 1 82 ? -9.574 -2.397 3.436 1.00 97.75 82 VAL A O 1
ATOM 623 N N . GLN A 1 83 ? -9.540 -0.154 3.372 1.00 96.94 83 GLN A N 1
ATOM 624 C CA . GLN A 1 83 ? -10.991 0.033 3.407 1.00 96.94 83 GLN A CA 1
ATOM 625 C C . GLN A 1 83 ? -11.693 -0.679 2.241 1.00 96.94 83 GLN A C 1
ATOM 627 O O . GLN A 1 83 ? -12.671 -1.392 2.463 1.00 96.94 83 GLN A O 1
ATOM 632 N N . LYS A 1 84 ? -11.173 -0.571 1.007 1.00 96.56 84 LYS A N 1
ATOM 633 C CA . LYS A 1 84 ? -11.709 -1.325 -0.142 1.00 96.56 84 LYS A CA 1
ATOM 634 C C . LYS A 1 84 ? -11.685 -2.833 0.095 1.00 96.56 84 LYS A C 1
ATOM 636 O O . LYS A 1 84 ? -12.648 -3.509 -0.257 1.00 96.56 84 LYS A O 1
ATOM 641 N N . TYR A 1 85 ? -10.605 -3.355 0.674 1.00 97.19 85 TYR A N 1
ATOM 642 C CA . TYR A 1 85 ? -10.491 -4.780 0.986 1.00 97.19 85 TYR A CA 1
ATOM 643 C C . TYR A 1 85 ? -11.479 -5.215 2.070 1.00 97.19 85 TYR A C 1
ATOM 645 O O . TYR A 1 85 ? -12.113 -6.258 1.925 1.00 97.19 85 TYR A O 1
ATOM 653 N N . ILE A 1 86 ? -11.664 -4.403 3.113 1.00 97.00 86 ILE A N 1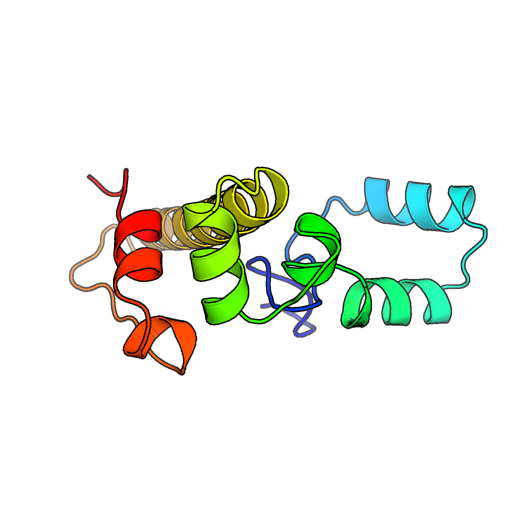
ATOM 654 C CA . ILE A 1 86 ? -12.694 -4.644 4.130 1.00 97.00 86 ILE A CA 1
ATOM 655 C C . ILE A 1 86 ? -14.077 -4.672 3.476 1.00 97.00 86 ILE A C 1
ATOM 657 O O . ILE A 1 86 ? -14.819 -5.621 3.692 1.00 97.00 86 ILE A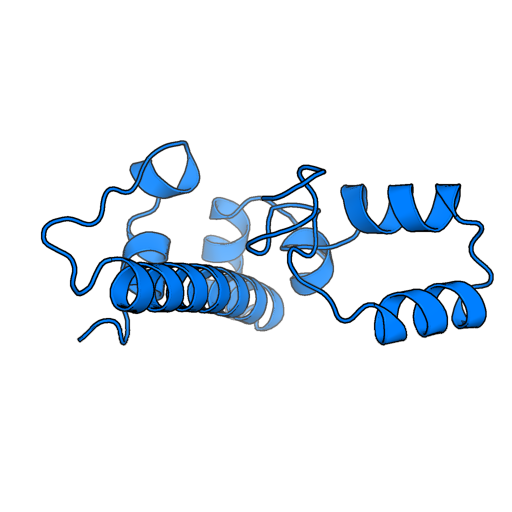 O 1
ATOM 661 N N . GLY A 1 87 ? -14.408 -3.694 2.627 1.00 95.88 87 GLY A N 1
ATOM 662 C CA . GLY A 1 87 ? -15.696 -3.637 1.930 1.00 95.88 87 GLY A CA 1
ATOM 663 C C . GLY A 1 87 ? -15.937 -4.824 0.989 1.00 95.88 87 GLY A C 1
ATOM 664 O O . GLY A 1 87 ? -17.041 -5.364 0.943 1.00 95.88 87 GLY A O 1
ATOM 665 N N . ALA A 1 88 ? -14.902 -5.279 0.277 1.00 96.12 88 ALA A N 1
ATOM 666 C CA . ALA A 1 88 ? -14.989 -6.471 -0.564 1.00 96.12 88 ALA A CA 1
ATOM 667 C C . ALA A 1 88 ? -15.321 -7.723 0.264 1.00 96.12 88 ALA A C 1
ATOM 669 O O . ALA A 1 88 ? -16.207 -8.491 -0.113 1.00 96.12 88 ALA A O 1
ATOM 670 N N . TYR A 1 89 ? -14.662 -7.906 1.413 1.00 96.00 89 TYR A N 1
ATOM 671 C CA . TYR A 1 89 ? -14.946 -9.039 2.294 1.00 96.00 89 TYR A CA 1
ATOM 672 C C . TYR A 1 89 ? -16.261 -8.898 3.052 1.00 96.00 89 TYR A C 1
ATOM 674 O O . TYR A 1 89 ? -16.950 -9.896 3.219 1.00 96.00 89 TYR A O 1
ATOM 682 N N . PHE A 1 90 ? -16.663 -7.684 3.427 1.00 95.31 90 PHE A N 1
ATOM 683 C CA . PHE A 1 90 ? -17.989 -7.415 3.980 1.00 95.31 90 PHE A CA 1
ATOM 684 C C . PHE A 1 90 ? -19.079 -7.930 3.032 1.00 95.31 90 PHE A C 1
ATOM 686 O O . PHE A 1 90 ? -19.963 -8.681 3.437 1.00 95.31 90 PHE A O 1
ATOM 693 N N . ALA A 1 91 ? -18.988 -7.574 1.746 1.00 96.00 91 ALA A N 1
ATOM 694 C CA . ALA A 1 91 ? -19.946 -8.011 0.737 1.00 96.00 91 ALA A CA 1
ATOM 695 C C . ALA A 1 91 ? -19.893 -9.530 0.504 1.00 96.00 91 ALA A C 1
ATOM 697 O O . ALA A 1 91 ? -20.937 -10.173 0.422 1.00 96.00 91 ALA A O 1
ATOM 698 N N . ALA A 1 92 ? -18.692 -10.110 0.427 1.00 97.31 92 ALA A N 1
ATOM 699 C CA . ALA A 1 92 ? -18.514 -11.543 0.192 1.00 97.31 92 ALA A CA 1
ATOM 700 C C . ALA A 1 92 ? -18.989 -12.421 1.366 1.00 97.31 92 ALA A C 1
ATOM 702 O O . ALA A 1 92 ? -19.429 -13.546 1.140 1.00 97.31 92 ALA A O 1
ATOM 703 N N . LEU A 1 93 ? -18.901 -11.919 2.602 1.00 96.56 93 LEU A N 1
ATOM 704 C CA . LEU A 1 93 ? -19.311 -12.624 3.822 1.00 96.56 93 LEU A CA 1
ATOM 705 C C . LEU A 1 93 ? -20.774 -12.358 4.211 1.00 96.56 93 LEU A C 1
ATOM 707 O O . LEU A 1 93 ? -21.298 -13.038 5.089 1.00 96.56 93 LEU A O 1
ATOM 711 N N . GLY A 1 94 ? -21.444 -11.402 3.559 1.00 95.25 94 GLY A N 1
ATOM 712 C CA . GLY A 1 94 ? -22.835 -11.040 3.851 1.00 95.25 94 GLY A CA 1
ATOM 713 C C . GLY A 1 94 ? -23.012 -10.162 5.095 1.00 95.25 94 GLY A C 1
ATOM 714 O O . GLY A 1 94 ? -24.109 -10.105 5.644 1.00 95.25 94 GLY A O 1
ATOM 715 N N . GLY A 1 95 ? -21.953 -9.487 5.545 1.00 93.31 95 GLY A N 1
ATOM 716 C CA . GLY A 1 95 ? -21.951 -8.655 6.747 1.00 93.31 95 GLY A CA 1
ATOM 717 C C . GLY A 1 95 ? -20.606 -8.666 7.472 1.00 93.31 95 GLY A C 1
ATOM 718 O O . GLY A 1 95 ? -19.628 -9.248 7.000 1.00 93.31 95 GLY A O 1
ATOM 719 N N . LEU A 1 96 ? -20.558 -8.002 8.629 1.00 93.38 96 LEU A N 1
ATOM 720 C CA . LEU A 1 96 ? -19.376 -7.921 9.489 1.00 93.38 96 LEU A CA 1
ATOM 721 C C . LEU A 1 96 ? -19.797 -7.787 10.954 1.00 93.38 96 LEU A C 1
ATOM 723 O O . LEU A 1 96 ? -20.344 -6.759 11.343 1.00 93.38 96 LEU A O 1
ATOM 727 N N . ASP A 1 97 ? -19.491 -8.799 11.765 1.00 95.06 97 ASP A N 1
ATOM 728 C CA . ASP A 1 97 ? -19.709 -8.750 13.218 1.00 95.06 97 ASP A CA 1
ATOM 729 C C . ASP A 1 97 ? -18.544 -8.072 13.954 1.00 95.06 97 ASP A C 1
ATOM 731 O O . ASP A 1 97 ? -18.738 -7.356 14.935 1.00 95.06 97 ASP A O 1
ATOM 735 N N . LEU A 1 98 ? -17.311 -8.310 13.493 1.00 95.50 98 LEU A N 1
ATOM 736 C CA . LEU A 1 98 ? -16.096 -7.842 14.154 1.00 95.50 98 LEU A CA 1
ATOM 737 C C . LEU A 1 98 ? -14.968 -7.596 13.149 1.00 95.50 98 LEU A C 1
ATOM 739 O O . LEU A 1 98 ? -14.615 -8.474 12.363 1.00 95.50 98 LEU A O 1
ATOM 743 N N . LEU A 1 99 ? -14.339 -6.422 13.246 1.00 95.69 99 LEU A N 1
ATOM 744 C CA . LEU A 1 99 ? -13.101 -6.091 12.544 1.00 95.69 99 LEU A CA 1
ATOM 745 C C . LEU A 1 99 ? -11.920 -6.118 13.520 1.00 95.69 99 LEU A C 1
ATOM 747 O O . LEU A 1 99 ? -11.889 -5.357 14.486 1.00 95.69 99 LEU A O 1
ATOM 751 N N . ILE A 1 100 ? -10.929 -6.969 13.250 1.00 97.50 100 ILE A N 1
ATOM 752 C CA . ILE A 1 100 ? -9.733 -7.110 14.089 1.00 97.50 100 ILE A CA 1
ATOM 753 C C . ILE A 1 100 ? -8.530 -6.479 13.387 1.00 97.50 100 ILE A C 1
ATOM 755 O O . ILE A 1 100 ? -8.168 -6.868 12.278 1.00 97.50 100 ILE A O 1
ATOM 759 N N . PHE A 1 101 ? -7.865 -5.547 14.070 1.00 98.00 101 PHE A N 1
ATOM 760 C CA . PHE A 1 101 ? -6.559 -5.025 13.669 1.00 98.00 101 PHE A CA 1
ATOM 761 C C . PHE A 1 101 ? -5.453 -5.741 14.449 1.00 98.00 101 PHE A C 1
ATOM 763 O O . PHE A 1 101 ? -5.513 -5.833 15.672 1.00 98.00 101 PHE A O 1
ATOM 770 N N . THR A 1 102 ? -4.430 -6.222 13.746 1.00 97.56 102 THR A N 1
ATOM 771 C CA . THR A 1 102 ? -3.290 -6.947 14.331 1.00 97.56 102 THR A CA 1
ATOM 772 C C . THR A 1 102 ? -1.970 -6.518 13.679 1.00 97.56 102 THR A C 1
ATOM 774 O O . THR A 1 102 ? -1.964 -5.703 12.750 1.00 97.56 102 THR A O 1
ATOM 777 N N . ALA A 1 103 ? -0.856 -7.067 14.163 1.00 94.81 103 ALA A N 1
ATOM 778 C CA . ALA A 1 103 ? 0.512 -6.774 13.767 1.00 94.81 103 ALA A CA 1
ATOM 779 C C . ALA A 1 103 ? 0.914 -5.315 14.034 1.00 94.81 103 ALA A C 1
ATOM 781 O O . ALA A 1 103 ? 0.142 -4.506 14.539 1.00 94.81 103 ALA A O 1
ATOM 782 N N . ALA A 1 104 ? 2.158 -4.962 13.702 1.00 93.81 104 ALA A N 1
ATOM 783 C CA . ALA A 1 104 ? 2.769 -3.705 14.131 1.00 93.81 104 ALA A CA 1
ATOM 784 C C . ALA A 1 104 ? 1.915 -2.456 13.833 1.00 93.81 104 ALA A C 1
ATOM 786 O O . ALA A 1 104 ? 1.645 -1.679 14.746 1.00 93.81 104 ALA A O 1
ATOM 787 N N . ILE A 1 105 ? 1.469 -2.264 12.585 1.00 95.31 105 ILE A N 1
ATOM 788 C CA . ILE A 1 105 ? 0.661 -1.091 12.207 1.00 95.31 105 ILE A CA 1
ATOM 789 C C . ILE A 1 105 ? -0.725 -1.158 12.861 1.00 95.31 105 ILE A C 1
ATOM 791 O O . ILE A 1 105 ? -1.160 -0.177 13.466 1.00 95.31 105 ILE A O 1
ATOM 795 N N . GLY A 1 106 ? -1.399 -2.309 12.771 1.00 95.75 106 GLY A N 1
ATOM 796 C CA . GLY A 1 106 ? -2.761 -2.480 13.274 1.00 95.75 106 GLY A CA 1
ATOM 797 C C . GLY A 1 106 ? -2.861 -2.344 14.791 1.00 95.75 106 GLY A C 1
ATOM 798 O O . GLY A 1 106 ? -3.792 -1.715 15.284 1.00 95.75 106 GLY A O 1
ATOM 799 N N . GLU A 1 107 ? -1.883 -2.846 15.540 1.00 96.44 107 GLU A N 1
ATOM 800 C CA . GLU A 1 107 ? -1.851 -2.774 17.005 1.00 96.44 107 GLU A CA 1
ATOM 801 C C . GLU A 1 107 ? -1.423 -1.388 17.493 1.00 96.44 107 GLU A C 1
ATOM 803 O O . GLU A 1 107 ? -2.039 -0.822 18.399 1.00 96.44 107 GLU A O 1
ATOM 808 N N . ARG A 1 108 ? -0.390 -0.801 16.875 1.00 95.62 108 ARG A N 1
ATOM 809 C CA . ARG A 1 108 ? 0.315 0.356 17.451 1.00 95.62 108 ARG A CA 1
ATOM 810 C C . ARG A 1 108 ? -0.121 1.709 16.901 1.00 95.62 108 ARG A C 1
ATOM 812 O O . ARG A 1 108 ? 0.249 2.720 17.487 1.00 95.62 108 ARG A O 1
ATOM 819 N N . SER A 1 109 ? -0.895 1.761 15.815 1.00 96.81 109 SER A N 1
ATOM 820 C CA . SER A 1 109 ? -1.299 3.031 15.201 1.00 96.81 109 SER A CA 1
ATOM 821 C C . SER A 1 109 ? -2.806 3.268 15.259 1.00 96.81 109 SER A C 1
ATOM 823 O O . SER A 1 109 ? -3.563 2.855 14.380 1.00 96.81 109 SER A O 1
ATOM 825 N N . ALA A 1 110 ? -3.248 3.997 16.288 1.00 96.75 110 ALA A N 1
ATOM 826 C CA . ALA A 1 110 ? -4.641 4.431 16.402 1.00 96.75 110 ALA A CA 1
ATOM 827 C C . ALA A 1 110 ? -5.055 5.374 15.260 1.00 96.75 110 ALA A C 1
ATOM 829 O O . ALA A 1 110 ? -6.182 5.286 14.784 1.00 96.75 110 ALA A O 1
ATOM 830 N N . ILE A 1 111 ? -4.134 6.222 14.786 1.00 96.88 111 ILE A N 1
ATOM 831 C CA . ILE A 1 111 ? -4.367 7.147 13.667 1.00 96.88 111 ILE A CA 1
ATOM 832 C C . ILE A 1 111 ? -4.720 6.369 12.398 1.00 96.88 111 ILE A C 1
ATOM 834 O O . ILE A 1 111 ? -5.704 6.682 11.738 1.00 96.88 111 ILE A O 1
ATOM 838 N N . ILE A 1 112 ? -3.969 5.309 12.093 1.00 97.38 112 ILE A N 1
ATOM 839 C CA . ILE A 1 112 ? -4.222 4.488 10.905 1.00 97.38 112 ILE A CA 1
ATOM 840 C C . ILE A 1 112 ? -5.519 3.701 11.033 1.00 97.38 112 ILE A C 1
ATOM 842 O O . ILE A 1 112 ? -6.288 3.663 10.078 1.00 97.38 112 ILE A O 1
ATOM 846 N N . ARG A 1 113 ? -5.804 3.119 12.206 1.00 97.69 113 ARG A N 1
ATOM 847 C CA . ARG A 1 113 ? -7.106 2.475 12.439 1.00 97.69 113 ARG A CA 1
ATOM 848 C C . ARG A 1 113 ? -8.256 3.457 12.226 1.00 97.69 113 ARG A C 1
ATOM 850 O O . ARG A 1 113 ? -9.223 3.106 11.566 1.00 97.69 113 ARG A O 1
ATOM 857 N N . ASN A 1 114 ? -8.129 4.684 12.732 1.00 97.00 114 ASN A N 1
ATOM 858 C CA . ASN A 1 114 ? -9.135 5.722 12.538 1.00 97.00 114 ASN A CA 1
ATOM 859 C C . ASN A 1 114 ? -9.311 6.060 11.051 1.00 97.00 114 ASN A C 1
ATOM 861 O O . ASN A 1 114 ? -10.429 6.019 10.558 1.00 97.00 114 ASN A O 1
ATOM 865 N N . LEU A 1 115 ? -8.218 6.306 10.320 1.00 96.69 115 LEU A N 1
ATOM 866 C CA . LEU A 1 115 ? -8.262 6.574 8.877 1.00 96.69 115 LEU A CA 1
ATOM 867 C C . LEU A 1 115 ? -8.915 5.434 8.083 1.00 96.69 115 LEU A C 1
ATOM 869 O O . LEU A 1 115 ? -9.674 5.697 7.162 1.00 96.69 115 LEU A O 1
ATOM 873 N N . ILE A 1 116 ? -8.652 4.174 8.437 1.00 97.31 116 ILE A N 1
ATOM 874 C CA . ILE A 1 116 ? -9.267 3.011 7.774 1.00 97.31 116 ILE A CA 1
ATOM 875 C C . ILE A 1 116 ? -10.767 2.931 8.070 1.00 97.31 116 ILE A C 1
ATOM 877 O O . ILE A 1 116 ? -11.552 2.591 7.188 1.00 97.31 116 ILE A O 1
ATOM 881 N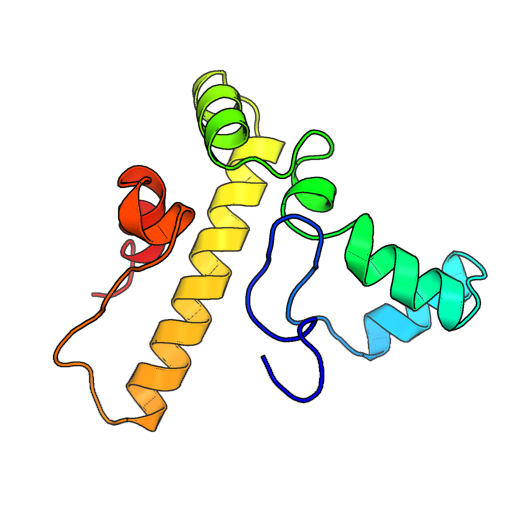 N . CYS A 1 117 ? -11.166 3.219 9.310 1.00 96.12 117 CYS A N 1
ATOM 882 C CA . CYS A 1 117 ? -12.567 3.181 9.715 1.00 96.12 117 CYS A CA 1
ATOM 883 C C . CYS A 1 117 ? -13.375 4.390 9.223 1.00 96.12 117 CYS A C 1
ATOM 885 O O . CYS A 1 117 ? -14.606 4.335 9.226 1.00 96.12 117 CYS A O 1
ATOM 887 N N . GLN A 1 118 ? -12.722 5.468 8.779 1.00 91.62 118 GLN A N 1
ATOM 888 C CA . GLN A 1 118 ? -13.403 6.616 8.186 1.00 91.62 118 GLN A CA 1
ATOM 889 C C . GLN A 1 118 ? -14.129 6.189 6.903 1.00 91.62 118 GLN A C 1
ATOM 891 O O . GLN A 1 118 ? -13.524 5.873 5.885 1.00 91.62 118 GLN A O 1
ATOM 896 N N . GLY A 1 119 ? -15.462 6.177 6.963 1.00 79.25 119 GLY A N 1
ATOM 897 C CA . GLY A 1 119 ? -16.320 5.769 5.849 1.00 79.25 119 GLY A CA 1
ATOM 898 C C . GLY A 1 119 ? -16.702 4.286 5.831 1.00 79.25 119 GLY A C 1
ATOM 899 O O . GLY A 1 119 ? -17.205 3.825 4.810 1.00 79.25 119 GLY A O 1
ATOM 900 N N . LEU A 1 120 ? -16.484 3.538 6.921 1.00 85.75 120 LEU A N 1
ATOM 901 C CA . LEU A 1 120 ? -17.023 2.176 7.077 1.00 85.75 120 LEU A CA 1
ATOM 902 C C . LEU A 1 120 ? -18.473 2.116 7.605 1.00 85.75 120 LEU A C 1
ATOM 904 O O . LEU A 1 120 ? -19.006 1.015 7.719 1.00 85.75 120 LEU A O 1
ATOM 908 N N . GLY A 1 121 ? -19.132 3.266 7.803 1.00 72.19 121 GLY A N 1
ATOM 909 C CA . GLY A 1 121 ? -20.525 3.355 8.268 1.00 72.19 121 GLY A CA 1
ATOM 910 C C . GLY A 1 121 ? -20.645 3.482 9.776 1.00 72.19 121 GLY A C 1
ATOM 911 O O . GLY A 1 121 ? -19.965 2.717 10.491 1.00 72.19 121 GLY A O 1
#

InterPro domains:
  IPR000890 Aliphatic acid kinase, short-chain [PF00871] (1-120)
  IPR000890 Aliphatic acid kinase, short-chain [PR00471] (74-87)
  IPR000890 Aliphatic acid kinase, short-chain [PR00471] (96-112)
  IPR000890 Aliphatic acid kinase, short-chain [PTHR21060] (1-120)
  IPR043129 ATPase, nucleotide binding domain [SSF53067] (1-120)